Protein AF-J9EVK8-F1 (afdb_monomer)

Radius of gyration: 49.58 Å; Cα contacts (8 Å, |Δi|>4): 15; chains: 1; bounding box: 129×54×116 Å

Secondary structure (DSSP, 8-state):
-HHHHHHHHHHHHHHHHHHHHHHHHHHHHHTTTS-SS--TTTS-GGG--SPPHHHHHHHHHHHHHHHHS-HHHHHHHHHHHHHHHHHHHHHHHHHHHHHHHHHHHS-SS-HHHHHHHHHHHHH-TT-------------------------PPPP---------

Organism: Wuchereria bancrofti (NCBI:txid6293)

Foldseek 3Di:
DPPVVVVVVVVVVVVVVVVVVVVVVVVCVVCVVPDPDDDQVPDDPVPRPDDDPVVVVVVVVVVVVVVVDDPVRVVVVVVVVVVVVVVVVVVVVVVVVVVVVVVVPDPPDDPVVVVVVVCCVPVVPPVDPPPPPPPDDDDDDDDDDDDDDDDDDDDDDDDDDDDD

Structure (mmCIF, N/CA/C/O backbone):
data_AF-J9EVK8-F1
#
_entry.id   AF-J9EVK8-F1
#
loop_
_atom_site.group_PDB
_atom_site.id
_atom_site.type_symbol
_atom_site.label_atom_id
_atom_site.label_alt_id
_atom_site.label_comp_id
_atom_site.label_asym_id
_atom_site.label_entity_id
_atom_site.label_seq_id
_atom_site.pdbx_PDB_ins_code
_atom_site.Cartn_x
_atom_site.Cartn_y
_atom_site.Cartn_z
_atom_site.occupancy
_atom_site.B_iso_or_equiv
_atom_site.auth_seq_id
_atom_site.auth_comp_id
_atom_site.auth_asym_id
_atom_site.auth_atom_id
_atom_site.pdbx_PDB_model_num
ATOM 1 N N . MET A 1 1 ? 54.326 -38.164 -68.325 1.00 58.91 1 MET A N 1
ATOM 2 C CA . MET A 1 1 ? 54.011 -38.464 -66.904 1.00 58.91 1 MET A CA 1
ATOM 3 C C . MET A 1 1 ? 53.222 -37.366 -66.165 1.00 58.91 1 MET A C 1
ATOM 5 O O . MET A 1 1 ? 52.575 -37.693 -65.179 1.00 58.91 1 MET A O 1
ATOM 9 N N . GLY A 1 2 ? 53.208 -36.097 -66.609 1.00 62.06 2 GLY A N 1
ATOM 10 C CA . GLY A 1 2 ? 52.551 -34.994 -65.871 1.00 62.06 2 GLY A CA 1
ATOM 11 C C . GLY A 1 2 ? 51.012 -34.954 -65.905 1.00 62.06 2 GLY A C 1
ATOM 12 O O . GLY A 1 2 ? 50.388 -34.557 -64.925 1.00 62.06 2 GLY A O 1
ATOM 13 N N . VAL A 1 3 ? 50.380 -35.428 -66.985 1.00 63.16 3 VAL A N 1
ATOM 14 C CA . VAL A 1 3 ? 48.921 -35.294 -67.183 1.00 63.16 3 VAL A CA 1
ATOM 15 C C . VAL A 1 3 ? 48.107 -36.198 -66.241 1.00 63.16 3 VAL A C 1
ATOM 17 O O . VAL A 1 3 ? 47.094 -35.759 -65.703 1.00 63.16 3 VAL A O 1
ATOM 20 N N . SER A 1 4 ? 48.562 -37.428 -65.958 1.00 65.31 4 SER A N 1
ATOM 21 C CA . SER A 1 4 ? 47.893 -38.306 -64.975 1.00 65.31 4 SER A CA 1
ATOM 22 C C . SER A 1 4 ? 47.975 -37.764 -63.550 1.00 65.31 4 SER A C 1
ATOM 24 O O . SER A 1 4 ? 47.037 -37.931 -62.776 1.00 65.31 4 SER A O 1
ATOM 26 N N . LYS A 1 5 ? 49.069 -37.075 -63.201 1.00 68.44 5 LYS A N 1
ATOM 27 C CA . LYS A 1 5 ? 49.253 -36.501 -61.863 1.00 68.44 5 LYS A CA 1
ATOM 28 C C . LYS A 1 5 ? 48.304 -35.319 -61.629 1.00 68.44 5 LYS A C 1
ATOM 30 O O . LYS A 1 5 ? 47.705 -35.237 -60.563 1.00 68.44 5 LYS A O 1
ATOM 35 N N . MET A 1 6 ? 48.086 -34.475 -62.646 1.00 66.19 6 MET A N 1
ATOM 36 C CA . MET A 1 6 ? 47.090 -33.392 -62.589 1.00 66.19 6 MET A CA 1
ATOM 37 C C . MET A 1 6 ? 45.648 -33.908 -62.547 1.00 66.19 6 MET A C 1
ATOM 39 O O . MET A 1 6 ? 44.850 -33.393 -61.769 1.00 66.19 6 MET A O 1
ATOM 43 N N . LYS A 1 7 ? 45.311 -34.948 -63.323 1.00 69.12 7 LYS A N 1
ATOM 44 C CA . LYS A 1 7 ? 43.970 -35.559 -63.278 1.00 69.12 7 LYS A CA 1
ATOM 45 C C . LYS A 1 7 ? 43.669 -36.151 -61.899 1.00 69.12 7 LYS A C 1
ATOM 47 O O . LYS A 1 7 ? 42.601 -35.897 -61.354 1.00 69.12 7 LYS A O 1
ATOM 52 N N . ASN A 1 8 ? 44.631 -36.850 -61.296 1.00 69.75 8 ASN A N 1
ATOM 53 C CA . ASN A 1 8 ? 44.475 -37.394 -59.945 1.00 69.75 8 ASN A CA 1
ATOM 54 C C . ASN A 1 8 ? 44.371 -36.298 -58.875 1.00 69.75 8 ASN A C 1
ATOM 56 O O . ASN A 1 8 ? 43.572 -36.435 -57.954 1.00 69.75 8 ASN A O 1
ATOM 60 N N . ALA A 1 9 ? 45.115 -35.195 -59.007 1.00 68.50 9 ALA A N 1
ATOM 61 C CA . ALA A 1 9 ? 45.006 -34.057 -58.093 1.00 68.50 9 ALA A CA 1
ATOM 62 C C . ALA A 1 9 ? 43.632 -33.369 -58.183 1.00 68.50 9 ALA A C 1
ATOM 64 O O . ALA A 1 9 ? 43.030 -33.077 -57.153 1.00 68.50 9 ALA A O 1
ATOM 65 N N . ALA A 1 10 ? 43.099 -33.176 -59.393 1.00 70.50 10 ALA A N 1
ATOM 66 C CA . ALA A 1 10 ? 41.769 -32.600 -59.597 1.00 70.50 10 ALA A CA 1
ATOM 67 C C . ALA A 1 10 ? 40.653 -33.503 -59.043 1.00 70.50 10 ALA A C 1
ATOM 69 O O . ALA A 1 10 ? 39.735 -33.018 -58.385 1.00 70.50 10 ALA A O 1
ATOM 70 N N . VAL A 1 11 ? 40.761 -34.821 -59.247 1.00 73.62 11 VAL A N 1
ATOM 71 C CA . VAL A 1 11 ? 39.825 -35.807 -58.682 1.00 73.62 11 VAL A CA 1
ATOM 72 C C . VAL A 1 11 ? 39.909 -35.832 -57.155 1.00 73.62 11 VAL A C 1
ATOM 74 O O . VAL A 1 11 ? 38.877 -35.812 -56.490 1.00 73.62 11 VAL A O 1
ATOM 77 N N . SER A 1 12 ? 41.121 -35.805 -56.591 1.00 75.88 12 SER A N 1
ATOM 78 C CA . SER A 1 12 ? 41.331 -35.743 -55.141 1.00 75.88 12 SER A CA 1
ATOM 79 C C . SER A 1 12 ? 40.725 -34.477 -54.538 1.00 75.88 12 SER A C 1
ATOM 81 O O . SER A 1 12 ? 40.038 -34.554 -53.526 1.00 75.88 12 SER A O 1
ATOM 83 N N . HIS A 1 13 ? 40.939 -33.322 -55.170 1.00 72.56 13 HIS A N 1
ATOM 84 C CA . HIS A 1 13 ? 40.416 -32.039 -54.706 1.00 72.56 13 HIS A CA 1
ATOM 85 C C . HIS A 1 13 ? 38.881 -32.001 -54.759 1.00 72.56 13 HIS A C 1
ATOM 87 O O . HIS A 1 13 ? 38.237 -31.631 -53.780 1.00 72.56 13 HIS A O 1
ATOM 93 N N . ALA A 1 14 ? 38.282 -32.480 -55.855 1.00 73.62 14 ALA A N 1
ATOM 94 C CA . ALA A 1 14 ? 36.830 -32.591 -55.988 1.00 73.62 14 ALA A CA 1
ATOM 95 C C . ALA A 1 14 ? 36.211 -33.558 -54.962 1.00 73.62 14 ALA A C 1
ATOM 97 O O . ALA A 1 14 ? 35.103 -33.322 -54.481 1.00 73.62 14 ALA A O 1
ATOM 98 N N . GLN A 1 15 ? 36.916 -34.633 -54.600 1.00 75.19 15 GLN A N 1
ATOM 99 C CA . GLN A 1 15 ? 36.454 -35.576 -53.583 1.00 75.19 15 GLN A CA 1
ATOM 100 C C . GLN A 1 15 ? 36.474 -34.956 -52.177 1.00 75.19 15 GLN A C 1
ATOM 102 O O . GLN A 1 15 ? 35.550 -35.192 -51.402 1.00 75.19 15 GLN A O 1
ATOM 107 N N . THR A 1 16 ? 37.469 -34.119 -51.860 1.00 78.25 16 THR A N 1
ATOM 108 C CA . THR A 1 16 ? 37.538 -33.399 -50.579 1.00 78.25 16 THR A CA 1
ATOM 109 C C . THR A 1 16 ? 36.346 -32.461 -50.385 1.00 78.25 16 THR A C 1
ATOM 111 O O . THR A 1 16 ? 35.729 -32.501 -49.324 1.00 78.25 16 THR A O 1
ATOM 114 N N . TYR A 1 17 ? 35.965 -31.676 -51.400 1.00 78.56 17 TYR A N 1
ATOM 115 C CA . TYR A 1 17 ? 34.790 -30.798 -51.293 1.00 78.56 17 TYR A CA 1
ATOM 116 C C . TYR A 1 17 ? 33.494 -31.577 -51.084 1.00 78.56 17 TYR A C 1
ATOM 118 O O . TYR A 1 17 ? 32.718 -31.218 -50.210 1.00 78.56 17 TYR A O 1
ATOM 126 N N . LYS A 1 18 ? 33.302 -32.705 -51.781 1.00 79.06 18 LYS A N 1
ATOM 127 C CA . LYS A 1 18 ? 32.123 -33.564 -51.573 1.00 79.06 18 LYS A CA 1
ATOM 128 C C . LYS A 1 18 ? 32.021 -34.087 -50.141 1.00 79.06 18 LYS A C 1
ATOM 130 O O . LYS A 1 18 ? 30.925 -34.174 -49.600 1.00 79.06 18 LYS A O 1
ATOM 135 N N . VAL A 1 19 ? 33.153 -34.442 -49.532 1.00 77.94 19 VAL A N 1
ATOM 136 C CA . VAL A 1 19 ? 33.196 -34.894 -48.134 1.00 77.94 19 VAL A CA 1
ATOM 137 C C . VAL A 1 19 ? 32.869 -33.738 -47.189 1.00 77.94 19 VAL A C 1
ATOM 139 O O . VAL A 1 19 ? 32.052 -33.910 -46.290 1.00 77.94 19 VAL A O 1
ATOM 142 N N . LEU A 1 20 ? 33.444 -32.553 -47.408 1.00 77.62 20 LEU A N 1
ATOM 143 C CA . LEU A 1 20 ? 33.152 -31.366 -46.600 1.00 77.62 20 LEU A CA 1
ATOM 144 C C . LEU A 1 20 ? 31.682 -30.939 -46.707 1.00 77.62 20 LEU A C 1
ATOM 146 O O . LEU A 1 20 ? 31.055 -30.677 -45.682 1.00 77.62 20 LEU A O 1
ATOM 150 N N . ASP A 1 21 ? 31.114 -30.945 -47.912 1.00 81.75 21 ASP A N 1
ATOM 151 C CA . ASP A 1 21 ? 29.703 -30.640 -48.154 1.00 81.75 21 ASP A CA 1
ATOM 152 C C . ASP A 1 21 ? 28.788 -31.673 -47.491 1.00 81.75 21 ASP A C 1
ATOM 154 O O . ASP A 1 21 ? 27.782 -31.309 -46.881 1.00 81.75 21 ASP A O 1
ATOM 158 N N . PHE A 1 22 ? 29.162 -32.957 -47.533 1.00 79.94 22 PHE A N 1
ATOM 159 C CA . PHE A 1 22 ? 28.443 -34.018 -46.832 1.00 79.94 22 PHE A CA 1
ATOM 160 C C . PHE A 1 22 ? 28.470 -33.819 -45.310 1.00 79.94 22 PHE A C 1
ATOM 162 O O . PHE A 1 22 ? 27.422 -33.897 -44.674 1.00 79.94 22 PHE A O 1
ATOM 169 N N . TYR A 1 23 ? 29.625 -33.497 -44.716 1.00 73.81 23 TYR A N 1
ATOM 170 C CA . TYR A 1 23 ? 29.724 -33.198 -43.281 1.00 73.81 23 TYR A CA 1
ATOM 171 C C . TYR A 1 23 ? 28.953 -31.933 -42.891 1.00 73.81 23 TYR A C 1
ATOM 173 O O . TYR A 1 23 ? 28.303 -31.911 -41.846 1.00 73.81 23 TYR A O 1
ATOM 181 N N . ALA A 1 24 ? 28.987 -30.889 -43.722 1.00 76.25 24 ALA A N 1
ATOM 182 C CA . ALA A 1 24 ? 28.243 -29.657 -43.485 1.00 76.25 24 ALA A CA 1
ATOM 183 C C . ALA A 1 24 ? 26.727 -29.891 -43.558 1.00 76.25 24 ALA A C 1
ATOM 185 O O . ALA A 1 24 ? 25.985 -29.405 -42.702 1.00 76.25 24 ALA A O 1
ATOM 186 N N . LEU A 1 25 ? 26.267 -30.668 -44.542 1.00 79.25 25 LEU A N 1
ATOM 187 C CA . LEU A 1 25 ? 24.865 -31.051 -44.683 1.00 79.25 25 LEU A CA 1
ATOM 188 C C . LEU A 1 25 ? 24.418 -31.953 -43.526 1.00 79.25 25 LEU A C 1
ATOM 190 O O . LEU A 1 25 ? 23.373 -31.707 -42.928 1.00 79.25 25 LEU A O 1
ATOM 194 N N . PHE A 1 26 ? 25.238 -32.939 -43.158 1.00 78.38 26 PHE A N 1
ATOM 195 C CA . PHE A 1 26 ? 24.974 -33.838 -42.038 1.00 78.38 26 PHE A CA 1
ATOM 196 C C . PHE A 1 26 ? 24.908 -33.085 -40.706 1.00 78.38 26 PHE A C 1
ATOM 198 O O . PHE A 1 26 ? 23.989 -33.312 -39.927 1.00 78.38 26 PHE A O 1
ATOM 205 N N . SER A 1 27 ? 25.823 -32.142 -40.462 1.00 72.56 27 SER A N 1
ATOM 206 C CA . SER A 1 27 ? 25.811 -31.287 -39.269 1.00 72.56 27 SER A CA 1
ATOM 207 C C . SER A 1 27 ? 24.530 -30.451 -39.190 1.00 72.56 27 SER A C 1
ATOM 209 O O . SER A 1 27 ? 23.834 -30.492 -38.177 1.00 72.56 27 SER A O 1
ATOM 211 N N . LYS A 1 28 ? 24.150 -29.782 -40.290 1.00 73.69 28 LYS A N 1
ATOM 212 C CA . LYS A 1 28 ? 22.895 -29.013 -40.380 1.00 73.69 28 LYS A CA 1
ATOM 213 C C . LYS A 1 28 ? 21.656 -29.880 -40.165 1.00 73.69 28 LYS A C 1
ATOM 215 O O . LYS A 1 28 ? 20.695 -29.428 -39.551 1.00 73.69 28 LYS A O 1
ATOM 220 N N . GLN A 1 29 ? 21.661 -31.115 -40.662 1.00 76.62 29 GLN A N 1
ATOM 221 C CA . GLN A 1 29 ? 20.549 -32.039 -40.465 1.00 76.62 29 GLN A CA 1
ATOM 222 C C . GLN A 1 29 ? 20.503 -32.586 -39.032 1.00 76.62 29 GLN A C 1
ATOM 224 O O . GLN A 1 29 ? 19.422 -32.696 -38.460 1.00 76.62 29 GLN A O 1
ATOM 229 N N . ALA A 1 30 ? 21.656 -32.861 -38.420 1.00 73.00 30 ALA A N 1
ATOM 230 C CA . ALA A 1 30 ? 21.758 -33.343 -37.045 1.00 73.00 30 ALA A CA 1
ATOM 231 C C . ALA A 1 30 ? 21.318 -32.294 -36.011 1.00 73.00 30 ALA A C 1
ATOM 233 O O . ALA A 1 30 ? 20.798 -32.658 -34.951 1.00 73.00 30 ALA A O 1
ATOM 234 N N . THR A 1 31 ? 21.509 -31.005 -36.311 1.00 73.56 31 THR A N 1
ATOM 235 C CA . THR A 1 31 ? 21.047 -29.880 -35.483 1.00 73.56 31 THR A CA 1
ATOM 236 C C . THR A 1 31 ? 19.702 -29.308 -35.923 1.00 73.56 31 THR A C 1
ATOM 238 O O . THR A 1 31 ? 19.182 -28.409 -35.264 1.00 73.56 31 THR A O 1
ATOM 241 N N . SER A 1 32 ? 19.097 -29.843 -36.987 1.00 70.44 32 SER A N 1
ATOM 242 C CA . SER A 1 32 ? 17.757 -29.448 -37.414 1.00 70.44 32 SER A CA 1
ATOM 243 C C . SER A 1 32 ? 16.757 -29.730 -36.287 1.00 70.44 32 SER A C 1
ATOM 245 O O . SER A 1 32 ? 16.768 -30.810 -35.696 1.00 70.44 32 SER A O 1
ATOM 247 N N . ASN A 1 33 ? 15.922 -28.741 -35.956 1.00 69.50 33 ASN A N 1
ATOM 248 C CA . ASN A 1 33 ? 15.004 -28.734 -34.804 1.00 69.50 33 ASN A CA 1
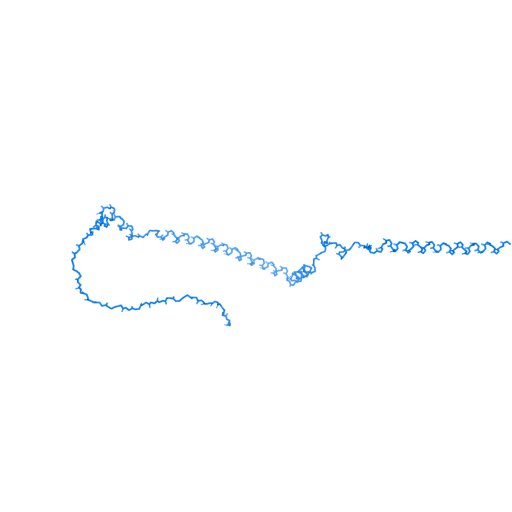ATOM 249 C C . ASN A 1 33 ? 15.664 -28.689 -33.411 1.00 69.50 33 ASN A C 1
ATOM 251 O O . ASN A 1 33 ? 14.975 -28.876 -32.409 1.00 69.50 33 ASN A O 1
ATOM 255 N N . ARG A 1 34 ? 16.973 -28.418 -33.310 1.00 77.56 34 ARG A N 1
ATOM 256 C CA . ARG A 1 34 ? 17.625 -28.126 -32.024 1.00 77.56 34 ARG A CA 1
ATOM 257 C C . ARG A 1 34 ? 17.683 -26.619 -31.785 1.00 77.56 34 ARG A C 1
ATOM 259 O O . ARG A 1 34 ? 17.942 -25.839 -32.697 1.00 77.56 34 ARG A O 1
ATOM 266 N N . ILE A 1 35 ? 17.465 -26.214 -30.538 1.00 71.75 35 ILE A N 1
ATOM 267 C CA . ILE A 1 35 ? 17.603 -24.823 -30.098 1.00 71.75 35 ILE A CA 1
ATOM 268 C C . ILE A 1 35 ? 19.092 -24.432 -30.165 1.00 71.75 35 ILE A C 1
ATOM 270 O O . ILE A 1 35 ? 19.937 -25.103 -29.575 1.00 71.75 35 ILE A O 1
ATOM 274 N N . HIS A 1 36 ? 19.415 -23.359 -30.894 1.00 73.44 36 HIS A N 1
ATOM 275 C CA . HIS A 1 36 ? 20.798 -22.924 -31.150 1.00 73.44 36 HIS A CA 1
ATOM 276 C C . HIS A 1 36 ? 21.462 -22.249 -29.938 1.00 73.44 36 HIS A C 1
ATOM 278 O O . HIS A 1 36 ? 22.686 -22.258 -29.824 1.00 73.44 36 HIS A O 1
ATOM 284 N N . CYS A 1 37 ? 20.671 -21.664 -29.037 1.00 73.12 37 CYS A N 1
ATOM 285 C CA . CYS A 1 37 ? 21.132 -21.081 -27.781 1.00 73.12 37 CYS A CA 1
ATOM 286 C C . CYS A 1 37 ? 20.001 -21.059 -26.743 1.00 73.12 37 CYS A C 1
ATOM 288 O O . CYS A 1 37 ? 18.830 -20.917 -27.089 1.00 73.12 37 CYS A O 1
ATOM 290 N N . TRP A 1 38 ? 20.349 -21.189 -25.463 1.00 71.94 38 TRP A N 1
ATOM 291 C CA . TRP A 1 38 ? 19.386 -21.047 -24.374 1.00 71.94 38 TRP A CA 1
ATOM 292 C C . TRP A 1 38 ? 19.087 -19.560 -24.153 1.00 71.94 38 TRP A C 1
ATOM 294 O O . TRP A 1 38 ? 19.956 -18.816 -23.700 1.00 71.94 38 TRP A O 1
ATOM 304 N N . ASN A 1 39 ? 17.878 -19.120 -24.499 1.00 77.19 39 ASN A N 1
ATOM 305 C CA . ASN A 1 39 ? 17.385 -17.774 -24.215 1.00 77.19 39 ASN A CA 1
ATOM 306 C C . ASN A 1 39 ? 16.013 -17.853 -23.526 1.00 77.19 39 ASN A C 1
ATOM 308 O O . ASN A 1 39 ? 15.414 -18.924 -23.439 1.00 77.19 39 ASN A O 1
ATOM 312 N N . HIS A 1 40 ? 15.510 -16.725 -23.024 1.00 80.25 40 HIS A N 1
ATOM 313 C CA . HIS A 1 40 ? 14.246 -16.708 -22.283 1.00 80.25 40 HIS A CA 1
ATOM 314 C C . HIS A 1 40 ? 13.032 -17.135 -23.114 1.00 80.25 40 HIS A C 1
ATOM 316 O O . HIS A 1 40 ? 12.057 -17.598 -22.532 1.00 80.25 40 HIS A O 1
ATOM 322 N N . ASP A 1 41 ? 13.086 -16.995 -24.438 1.00 77.62 41 ASP A N 1
ATOM 323 C CA . ASP A 1 41 ? 11.980 -17.348 -25.336 1.00 77.62 41 ASP A CA 1
ATOM 324 C C . ASP A 1 41 ? 12.010 -18.829 -25.749 1.00 77.62 41 ASP A C 1
ATOM 326 O O . ASP A 1 41 ? 11.012 -19.368 -26.214 1.00 77.62 41 ASP A O 1
ATOM 330 N N . ALA A 1 42 ? 13.152 -19.493 -25.561 1.00 78.12 42 ALA A N 1
ATOM 331 C CA . ALA A 1 42 ? 13.350 -20.917 -25.806 1.00 78.12 42 ALA A CA 1
ATOM 332 C C . ALA A 1 42 ? 13.347 -21.754 -24.513 1.00 78.12 42 ALA A C 1
ATOM 334 O O . ALA A 1 42 ? 13.283 -22.983 -24.576 1.00 78.12 42 ALA A O 1
ATOM 335 N N . ALA A 1 43 ? 13.442 -21.107 -23.348 1.00 81.00 43 ALA A N 1
ATOM 336 C CA . ALA A 1 43 ? 13.323 -21.756 -22.051 1.00 81.00 43 ALA A CA 1
ATOM 337 C C . ALA A 1 43 ? 11.854 -22.130 -21.779 1.00 81.00 43 ALA A C 1
ATOM 339 O O . ALA A 1 43 ? 10.974 -21.295 -21.986 1.00 81.00 43 ALA A O 1
ATOM 340 N N . PRO A 1 44 ? 11.568 -23.344 -21.275 1.00 83.62 44 PRO A N 1
ATOM 341 C CA . PRO A 1 44 ? 10.246 -23.681 -20.763 1.00 83.62 44 PRO A CA 1
ATOM 342 C C . PRO A 1 44 ? 9.809 -22.698 -19.673 1.00 83.62 44 PRO A C 1
ATOM 344 O O . PRO A 1 44 ? 10.639 -22.286 -18.861 1.00 83.62 44 PRO A O 1
ATOM 347 N N . ASP A 1 45 ? 8.514 -22.384 -19.607 1.00 80.62 45 ASP A N 1
ATOM 348 C CA . ASP A 1 45 ? 7.969 -21.357 -18.703 1.00 80.62 45 ASP A CA 1
ATOM 349 C C . ASP A 1 45 ? 8.377 -21.556 -17.237 1.00 80.62 45 ASP A C 1
ATOM 351 O O . ASP A 1 45 ? 8.727 -20.603 -16.549 1.00 80.62 45 ASP A O 1
ATOM 355 N N . TYR A 1 46 ? 8.427 -22.804 -16.767 1.00 84.12 46 TYR A N 1
ATOM 356 C CA . TYR A 1 46 ? 8.821 -23.139 -15.394 1.00 84.12 46 TYR A CA 1
ATOM 357 C C . TYR A 1 46 ? 10.323 -22.953 -15.101 1.00 84.12 46 TYR A C 1
ATOM 359 O O . TYR A 1 46 ? 10.731 -23.015 -13.944 1.00 84.12 46 TYR A O 1
ATOM 367 N N . LEU A 1 47 ? 11.155 -22.747 -16.126 1.00 83.12 47 LEU A N 1
ATOM 368 C CA . LEU A 1 47 ? 12.575 -22.385 -16.006 1.00 83.12 47 LEU A CA 1
ATOM 369 C C . LEU A 1 47 ? 12.838 -20.932 -16.415 1.00 83.12 47 LEU A C 1
ATOM 371 O O . LEU A 1 47 ? 13.989 -20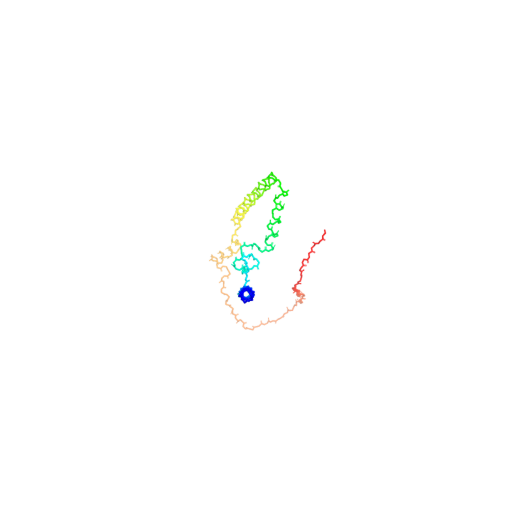.485 -16.395 1.00 83.12 47 LEU A O 1
ATOM 375 N N . ARG A 1 48 ? 11.804 -20.188 -16.818 1.00 85.81 48 ARG A N 1
ATOM 376 C CA . ARG A 1 48 ? 11.950 -18.798 -17.226 1.00 85.81 48 ARG A CA 1
ATOM 377 C C . ARG A 1 48 ? 12.143 -17.926 -15.986 1.00 85.81 48 ARG A C 1
ATOM 379 O O . ARG A 1 48 ? 11.308 -17.886 -15.095 1.00 85.81 48 ARG A O 1
ATOM 386 N N . THR A 1 49 ? 13.260 -17.203 -15.954 1.00 87.50 49 THR A N 1
ATOM 387 C CA . THR A 1 49 ? 13.583 -16.229 -14.895 1.00 87.50 49 THR A CA 1
ATOM 388 C C . THR A 1 49 ? 13.257 -14.789 -15.281 1.00 87.50 49 THR A C 1
ATOM 390 O O . THR A 1 49 ? 13.333 -13.894 -14.444 1.00 87.50 49 THR A O 1
ATOM 393 N N . LYS A 1 50 ? 12.910 -14.555 -16.551 1.00 88.31 50 LYS A N 1
ATOM 394 C CA . LYS A 1 50 ? 12.401 -13.270 -17.024 1.00 88.31 50 LYS A CA 1
ATOM 395 C C . LYS A 1 50 ? 10.946 -13.132 -16.585 1.00 88.31 50 LYS A C 1
ATOM 397 O O . LYS A 1 50 ? 10.176 -14.079 -16.758 1.00 88.31 50 LYS A O 1
ATOM 402 N N . LEU A 1 51 ? 10.592 -11.959 -16.063 1.00 86.00 51 LEU A N 1
ATOM 403 C CA . LEU A 1 51 ? 9.225 -11.635 -15.681 1.00 86.00 51 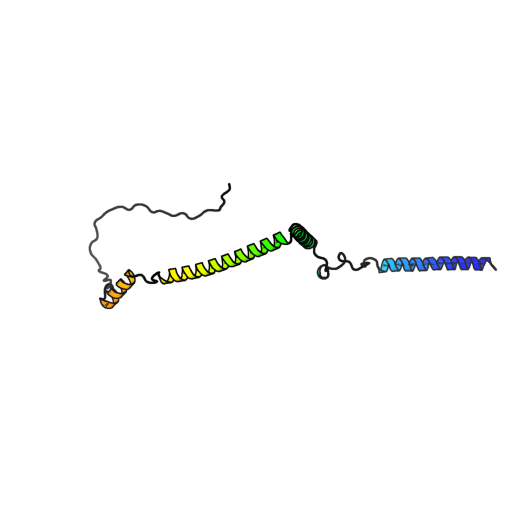LEU A CA 1
ATOM 404 C C . LEU A 1 51 ? 8.261 -11.869 -16.855 1.00 86.00 51 LEU A C 1
ATOM 406 O O . LEU A 1 51 ? 8.627 -11.847 -18.039 1.00 86.00 51 LEU A O 1
ATOM 410 N N . THR A 1 52 ? 7.003 -12.136 -16.521 1.00 88.50 52 THR A N 1
ATOM 411 C CA . THR A 1 52 ? 5.948 -12.125 -17.530 1.00 88.50 52 THR A CA 1
ATOM 412 C C . THR A 1 52 ? 5.750 -10.689 -18.026 1.00 88.50 52 THR A C 1
ATOM 414 O O . THR A 1 52 ? 5.955 -9.749 -17.257 1.00 88.50 52 THR A O 1
ATOM 417 N N . PRO A 1 53 ? 5.337 -10.486 -19.290 1.00 87.69 53 PRO A N 1
ATOM 418 C CA . PRO A 1 53 ? 5.159 -9.142 -19.847 1.00 87.69 53 PRO A CA 1
ATOM 419 C C . PRO A 1 53 ? 4.222 -8.241 -19.028 1.00 87.69 53 PRO A C 1
ATOM 421 O O . PRO A 1 53 ? 4.404 -7.031 -18.999 1.00 87.69 53 PRO A O 1
ATOM 424 N N . GLU A 1 54 ? 3.231 -8.835 -18.360 1.00 91.69 54 GLU A N 1
ATOM 425 C CA . GLU A 1 54 ? 2.322 -8.139 -17.444 1.00 91.69 54 GLU A CA 1
ATOM 426 C C . GLU A 1 54 ? 3.068 -7.578 -16.225 1.00 91.69 54 GLU A C 1
ATOM 428 O O . GLU A 1 54 ? 2.991 -6.384 -15.958 1.00 91.69 54 GLU A O 1
ATOM 433 N N . VAL A 1 55 ? 3.877 -8.400 -15.549 1.00 94.19 55 VAL A N 1
ATOM 434 C CA . VAL A 1 55 ? 4.626 -7.966 -14.358 1.00 94.19 55 VAL A CA 1
ATOM 435 C C . VAL A 1 55 ? 5.745 -6.987 -14.736 1.00 94.19 55 VAL A C 1
ATOM 437 O O . VAL A 1 55 ? 6.010 -6.053 -13.987 1.00 94.19 55 VAL A O 1
ATOM 440 N N . GLU A 1 56 ? 6.363 -7.127 -15.917 1.00 93.25 56 GLU A N 1
ATOM 441 C CA . GLU A 1 56 ? 7.305 -6.118 -16.441 1.00 93.25 56 GLU A CA 1
ATOM 442 C C . GLU A 1 56 ? 6.632 -4.749 -16.627 1.00 93.25 56 GLU A C 1
ATOM 444 O O . GLU A 1 56 ? 7.231 -3.710 -16.334 1.00 93.25 56 GLU A O 1
ATOM 449 N N . ALA A 1 57 ? 5.385 -4.735 -17.110 1.00 95.50 57 ALA A N 1
ATOM 450 C CA . ALA A 1 57 ? 4.616 -3.506 -17.266 1.00 95.50 57 ALA A CA 1
ATOM 451 C C . ALA A 1 57 ? 4.242 -2.896 -15.906 1.00 95.50 57 ALA A C 1
ATOM 453 O O . ALA A 1 57 ? 4.364 -1.681 -15.741 1.00 95.50 57 ALA A O 1
ATOM 454 N N . ASP A 1 58 ? 3.858 -3.724 -14.932 1.00 96.25 58 ASP A N 1
ATOM 455 C CA . ASP A 1 58 ? 3.549 -3.282 -13.570 1.00 96.25 58 ASP A CA 1
ATOM 456 C C . ASP A 1 58 ? 4.779 -2.688 -12.871 1.00 96.25 58 ASP A C 1
ATOM 458 O O . ASP A 1 58 ? 4.702 -1.592 -12.313 1.00 96.25 58 ASP A O 1
ATOM 462 N N . GLU A 1 59 ? 5.939 -3.347 -12.946 1.00 95.31 59 GLU A N 1
ATOM 463 C CA . GLU A 1 59 ? 7.190 -2.808 -12.397 1.00 95.31 59 GLU A CA 1
ATOM 464 C C . GLU A 1 59 ? 7.569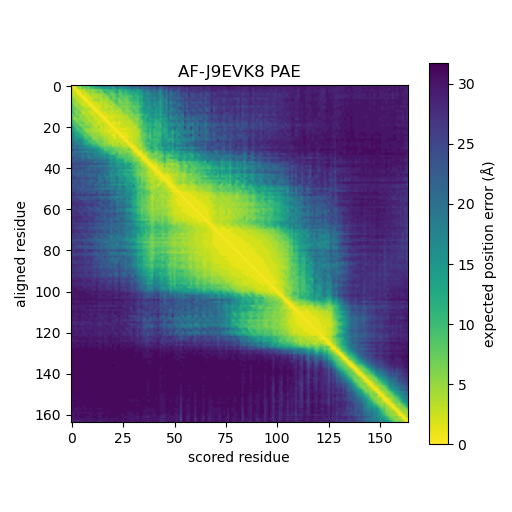 -1.484 -13.065 1.00 95.31 59 GLU A C 1
ATOM 466 O O . GLU A 1 59 ? 7.893 -0.511 -12.379 1.00 95.31 59 GLU A O 1
ATOM 471 N N . SER A 1 60 ? 7.461 -1.404 -14.396 1.00 95.31 60 SER A N 1
ATOM 472 C CA . SER A 1 60 ? 7.705 -0.158 -15.126 1.00 95.31 60 SER A CA 1
ATOM 473 C C . SER A 1 60 ? 6.751 0.955 -14.688 1.00 95.31 60 SER A C 1
ATOM 475 O O . SER A 1 60 ? 7.166 2.109 -14.545 1.00 95.31 60 SER A O 1
ATOM 477 N N . HIS A 1 61 ? 5.479 0.631 -14.450 1.00 95.69 61 HIS A N 1
ATOM 478 C CA . HIS A 1 61 ? 4.501 1.588 -13.952 1.00 95.69 61 HIS A CA 1
ATOM 479 C C . HIS A 1 61 ? 4.878 2.107 -12.559 1.00 95.69 61 HIS A C 1
ATOM 481 O O . HIS A 1 61 ? 4.943 3.323 -12.366 1.00 95.69 61 HIS A O 1
ATOM 487 N N . ILE A 1 62 ? 5.215 1.208 -11.631 1.00 94.94 62 ILE A N 1
ATOM 488 C CA . ILE A 1 62 ? 5.640 1.551 -10.266 1.00 94.94 62 ILE A CA 1
ATOM 489 C C . ILE A 1 62 ? 6.896 2.431 -10.288 1.00 94.94 62 ILE A C 1
ATOM 491 O O . ILE A 1 62 ? 6.973 3.426 -9.564 1.00 94.94 62 ILE A O 1
ATOM 495 N N . ASP A 1 63 ? 7.874 2.112 -11.136 1.00 95.06 63 ASP A N 1
ATOM 496 C CA . ASP A 1 63 ? 9.094 2.908 -11.268 1.00 95.06 63 ASP A CA 1
ATOM 497 C C . ASP A 1 63 ? 8.824 4.315 -11.811 1.00 95.06 63 ASP A C 1
ATOM 499 O O . ASP A 1 63 ? 9.398 5.293 -11.319 1.00 95.06 63 ASP A O 1
ATOM 503 N N . ASN A 1 64 ? 7.911 4.441 -12.776 1.00 95.56 64 ASN A N 1
ATOM 504 C CA . ASN A 1 64 ? 7.481 5.738 -13.291 1.00 95.56 64 ASN A CA 1
ATOM 505 C C . ASN A 1 64 ? 6.774 6.562 -12.206 1.00 95.56 64 ASN A C 1
ATOM 507 O O . ASN A 1 64 ? 7.088 7.742 -12.018 1.00 95.56 64 ASN A O 1
ATOM 511 N N . GLU A 1 65 ? 5.858 5.956 -11.448 1.00 93.25 65 GLU A N 1
ATOM 512 C CA . GLU A 1 65 ? 5.180 6.626 -10.335 1.00 93.25 65 GLU A CA 1
ATOM 513 C C . GLU A 1 65 ? 6.161 7.070 -9.244 1.00 93.25 65 GLU A C 1
ATOM 515 O O . GLU A 1 65 ? 6.080 8.204 -8.760 1.00 93.25 65 GLU A O 1
ATOM 520 N N . LYS A 1 66 ? 7.123 6.210 -8.890 1.00 90.56 66 LYS A N 1
ATOM 521 C CA . LYS A 1 66 ? 8.197 6.516 -7.937 1.00 90.56 66 LYS A CA 1
ATOM 522 C C . LYS A 1 66 ? 9.009 7.725 -8.394 1.00 90.56 66 LYS A C 1
ATOM 524 O O . LYS A 1 66 ? 9.213 8.647 -7.609 1.00 90.56 66 LYS A O 1
ATOM 529 N N . ASN A 1 67 ? 9.424 7.752 -9.660 1.00 92.81 67 ASN A N 1
ATOM 530 C CA . ASN A 1 67 ? 10.216 8.849 -10.224 1.00 92.81 67 ASN A CA 1
ATOM 531 C C . ASN A 1 67 ? 9.430 10.160 -10.370 1.00 92.81 67 ASN A C 1
ATOM 533 O O . ASN A 1 67 ? 10.033 11.226 -10.477 1.00 92.81 67 ASN A O 1
ATOM 537 N N . THR A 1 68 ? 8.098 10.100 -10.361 1.00 95.31 68 THR A N 1
ATOM 538 C CA . THR A 1 68 ? 7.243 11.291 -10.442 1.00 95.31 68 THR A CA 1
ATOM 539 C C . THR A 1 68 ? 7.210 12.068 -9.120 1.00 95.31 68 THR A C 1
ATOM 541 O O . THR A 1 68 ? 6.903 13.261 -9.108 1.00 95.31 68 THR A O 1
ATOM 544 N N . ARG A 1 69 ? 7.528 11.421 -7.991 1.00 93.69 69 ARG A N 1
ATOM 545 C CA . ARG A 1 69 ? 7.465 12.024 -6.653 1.00 93.69 69 ARG A CA 1
ATOM 546 C C . ARG A 1 69 ? 8.851 12.415 -6.160 1.00 93.69 69 ARG A C 1
ATOM 548 O O . ARG A 1 69 ? 9.826 11.692 -6.342 1.00 93.69 69 ARG A O 1
ATOM 555 N N . THR A 1 70 ? 8.941 13.545 -5.468 1.00 95.56 70 THR A N 1
ATOM 556 C CA . THR A 1 70 ? 10.187 13.934 -4.796 1.00 95.56 70 THR A CA 1
ATOM 557 C C . THR A 1 70 ? 10.334 13.211 -3.457 1.00 95.56 70 THR A C 1
ATOM 559 O O . THR A 1 70 ? 9.350 12.834 -2.819 1.00 95.56 70 THR A O 1
ATOM 562 N N . PHE A 1 71 ? 11.574 13.063 -2.985 1.00 94.38 71 PHE A N 1
ATOM 563 C CA . PHE A 1 71 ? 11.869 12.472 -1.675 1.00 94.38 71 PHE A CA 1
ATOM 564 C C . PHE A 1 71 ? 11.106 13.157 -0.525 1.00 94.38 71 PHE A C 1
ATOM 566 O O . PHE A 1 71 ? 10.574 12.487 0.358 1.00 94.38 71 PHE A O 1
ATOM 573 N N . ASP A 1 72 ? 10.999 14.489 -0.560 1.00 96.38 72 ASP A N 1
ATOM 574 C CA . ASP A 1 72 ? 10.261 15.267 0.442 1.00 96.38 72 ASP A CA 1
ATOM 575 C C . ASP A 1 72 ? 8.754 14.955 0.431 1.00 96.38 72 ASP A C 1
ATOM 577 O O . ASP A 1 72 ? 8.163 14.693 1.480 1.00 96.38 72 ASP A O 1
ATOM 581 N N . GLN A 1 73 ? 8.141 14.883 -0.758 1.00 95.75 73 GLN A N 1
ATOM 582 C CA . GLN A 1 73 ? 6.728 14.520 -0.908 1.00 95.75 73 GLN A CA 1
ATOM 583 C C . GLN A 1 73 ? 6.440 13.122 -0.351 1.00 95.75 73 GLN A C 1
ATOM 585 O O . GLN A 1 73 ? 5.445 12.936 0.354 1.00 95.75 73 GLN A O 1
ATOM 590 N N . VAL A 1 74 ? 7.319 12.155 -0.634 1.00 96.06 74 VAL A N 1
ATOM 591 C CA . VAL A 1 74 ? 7.196 10.779 -0.135 1.00 96.06 74 VAL A CA 1
ATOM 592 C C . VAL A 1 74 ? 7.307 10.743 1.389 1.00 96.06 74 VAL A C 1
ATOM 594 O O . VAL A 1 74 ? 6.430 10.186 2.046 1.00 96.06 74 VAL A O 1
ATOM 597 N N . ASN A 1 75 ? 8.310 11.396 1.982 1.00 97.12 75 ASN A N 1
ATOM 598 C CA . ASN A 1 75 ? 8.459 11.428 3.441 1.00 97.12 75 ASN A CA 1
ATOM 599 C C . ASN A 1 75 ? 7.286 12.112 4.138 1.00 97.12 75 ASN A C 1
ATOM 601 O O . ASN A 1 75 ? 6.790 11.616 5.150 1.00 97.12 75 ASN A O 1
ATOM 605 N N . LYS A 1 76 ? 6.795 13.226 3.587 1.00 98.00 76 LYS A N 1
ATOM 606 C CA . LYS A 1 76 ? 5.611 13.905 4.115 1.00 98.00 76 LYS A CA 1
ATOM 607 C C . LYS A 1 76 ? 4.384 12.994 4.079 1.00 98.00 76 LYS A C 1
ATOM 609 O O . LYS A 1 76 ? 3.615 12.974 5.039 1.00 98.00 76 LYS A O 1
ATOM 614 N N . GLN A 1 77 ? 4.210 12.232 2.999 1.00 97.19 77 GLN A N 1
ATOM 615 C CA . GLN A 1 77 ? 3.130 11.256 2.881 1.00 97.19 77 GLN A CA 1
ATOM 616 C C . GLN A 1 77 ? 3.272 10.131 3.915 1.00 97.19 77 GLN A C 1
ATOM 618 O O . GLN A 1 77 ? 2.293 9.825 4.590 1.00 97.19 77 GLN A O 1
ATOM 623 N N . ILE A 1 78 ? 4.476 9.577 4.101 1.00 97.62 78 ILE A N 1
ATOM 624 C CA . ILE A 1 78 ? 4.757 8.551 5.120 1.00 97.62 78 ILE A CA 1
ATOM 625 C C . ILE A 1 78 ? 4.387 9.064 6.517 1.00 97.62 78 ILE A C 1
ATOM 627 O O . ILE A 1 78 ? 3.635 8.409 7.237 1.00 97.62 78 ILE A O 1
ATOM 631 N N . LEU A 1 79 ? 4.850 10.260 6.888 1.00 98.31 79 LEU A N 1
ATOM 632 C CA . LEU A 1 79 ? 4.558 10.858 8.194 1.00 98.31 79 LEU A CA 1
ATOM 633 C C . LEU A 1 79 ? 3.056 11.092 8.401 1.00 98.31 79 LEU A C 1
ATOM 635 O O . LEU A 1 79 ? 2.523 10.796 9.471 1.00 98.31 79 LEU A O 1
ATOM 639 N N . ALA A 1 80 ? 2.362 11.596 7.379 1.00 98.38 80 ALA A N 1
ATOM 640 C CA . ALA A 1 80 ? 0.920 11.810 7.438 1.00 98.38 80 ALA A CA 1
ATOM 641 C C . ALA A 1 80 ? 0.149 10.489 7.591 1.00 98.38 80 ALA A C 1
ATOM 643 O O . ALA A 1 80 ? -0.785 10.417 8.390 1.00 98.38 80 ALA A O 1
ATOM 644 N N . ME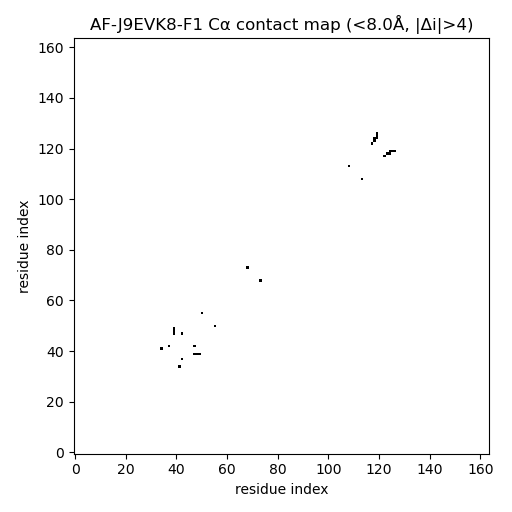T A 1 81 ? 0.554 9.444 6.863 1.00 98.44 81 MET A N 1
ATOM 645 C CA . MET A 1 81 ? -0.063 8.120 6.948 1.00 98.44 81 MET A CA 1
ATOM 646 C C . MET A 1 81 ? 0.167 7.471 8.311 1.00 98.44 81 MET A C 1
ATOM 648 O O . MET A 1 81 ? -0.793 6.996 8.910 1.00 98.44 81 MET A O 1
ATOM 652 N N . ASN A 1 82 ? 1.391 7.519 8.840 1.00 98.44 82 ASN A N 1
ATOM 653 C CA . ASN A 1 82 ? 1.695 6.994 10.173 1.00 98.44 82 ASN A CA 1
ATOM 654 C C . ASN A 1 82 ? 0.856 7.694 11.247 1.00 98.44 82 ASN A C 1
ATOM 656 O O . ASN A 1 82 ? 0.171 7.028 12.020 1.00 98.44 82 ASN A O 1
ATOM 660 N N . LYS A 1 83 ? 0.793 9.033 11.218 1.00 98.56 83 LYS A N 1
ATOM 661 C CA . LYS A 1 83 ? -0.061 9.805 12.131 1.00 98.56 83 LYS A CA 1
ATOM 662 C C . LYS A 1 83 ? -1.534 9.407 12.015 1.00 98.56 83 LYS A C 1
ATOM 664 O O . LYS A 1 83 ? -2.241 9.338 13.020 1.00 98.56 83 LYS A O 1
ATOM 669 N N . HIS A 1 84 ? -2.022 9.172 10.798 1.00 98.44 84 HIS A N 1
ATOM 670 C CA . HIS A 1 84 ? -3.406 8.762 10.585 1.00 98.44 84 HIS A CA 1
ATOM 671 C C . HIS A 1 84 ? -3.679 7.377 11.184 1.00 98.44 84 HIS A C 1
ATOM 673 O O . HIS A 1 84 ? -4.674 7.214 11.887 1.00 98.44 84 HIS A O 1
ATOM 679 N N . ILE A 1 85 ? -2.772 6.416 10.984 1.00 98.50 85 ILE A N 1
ATOM 680 C CA . ILE A 1 85 ? -2.856 5.078 11.584 1.00 98.50 85 ILE A CA 1
ATOM 681 C C . ILE A 1 85 ? -2.865 5.177 13.114 1.00 98.50 85 ILE A C 1
ATOM 683 O O . ILE A 1 85 ? -3.750 4.618 13.755 1.00 98.50 85 ILE A O 1
ATOM 687 N N . GLU A 1 86 ? -1.944 5.937 13.705 1.00 98.38 86 GLU A N 1
ATOM 688 C CA . GLU A 1 86 ? -1.884 6.154 15.158 1.00 98.38 86 GLU A CA 1
ATOM 689 C C . GLU A 1 86 ? -3.174 6.782 15.705 1.00 98.38 86 GLU A C 1
ATOM 691 O O . GLU A 1 86 ? -3.692 6.361 16.743 1.00 98.38 86 GLU A O 1
ATOM 696 N N . THR A 1 87 ? -3.733 7.756 14.981 1.00 98.25 87 THR A N 1
ATOM 697 C CA . THR A 1 87 ? -4.999 8.408 15.344 1.00 98.25 87 THR A CA 1
ATOM 698 C C . THR A 1 87 ? -6.160 7.415 15.306 1.00 98.25 87 THR A C 1
ATOM 700 O O . THR A 1 87 ? -6.966 7.380 16.235 1.00 98.25 87 THR A O 1
ATOM 703 N N . LEU A 1 88 ? -6.237 6.583 14.261 1.00 98.31 88 LEU A N 1
ATOM 704 C CA . LEU A 1 88 ? -7.263 5.547 14.134 1.00 98.31 88 LEU A CA 1
ATOM 705 C C . LEU A 1 88 ? -7.163 4.526 15.268 1.00 98.31 88 LEU A C 1
ATOM 707 O O . LEU A 1 88 ? -8.166 4.243 15.917 1.00 98.31 88 LEU A O 1
ATOM 711 N N . LEU A 1 89 ? -5.960 4.025 15.554 1.00 98.12 89 LEU A N 1
ATOM 712 C CA . LEU A 1 89 ? -5.733 3.069 16.638 1.00 98.12 89 LEU A CA 1
ATOM 713 C C . LEU A 1 89 ? -6.125 3.653 18.000 1.00 98.12 89 LEU A C 1
ATOM 715 O O . LEU A 1 89 ? -6.813 2.991 18.776 1.00 98.12 89 LEU A O 1
ATOM 719 N N . THR A 1 90 ? -5.751 4.907 18.262 1.00 98.00 90 THR A N 1
ATOM 720 C CA . THR A 1 90 ? -6.125 5.615 19.495 1.00 98.00 90 THR A CA 1
ATOM 721 C C . THR A 1 90 ? -7.642 5.767 19.604 1.00 98.00 90 THR A C 1
ATOM 723 O O . THR A 1 90 ? -8.222 5.458 20.641 1.00 98.00 90 THR A O 1
ATOM 726 N N . SER A 1 91 ? -8.305 6.181 18.521 1.00 97.75 91 SER A N 1
ATOM 727 C CA . SER A 1 91 ? -9.762 6.327 18.480 1.00 97.75 91 SER A CA 1
ATOM 728 C C . SER A 1 91 ? -10.487 4.998 18.691 1.00 97.75 91 SER A C 1
ATOM 730 O O . SER A 1 91 ? -11.488 4.962 19.403 1.00 97.75 91 SER A O 1
ATOM 732 N N . MET A 1 92 ? -9.989 3.905 18.111 1.00 97.25 92 MET A N 1
ATOM 733 C CA . MET A 1 92 ? -10.560 2.572 18.304 1.00 97.25 92 MET A CA 1
ATOM 734 C C . MET A 1 92 ? -10.424 2.101 19.752 1.00 97.25 92 MET A C 1
ATOM 736 O O . MET A 1 92 ? -11.385 1.570 20.307 1.00 97.25 92 MET A O 1
ATOM 740 N N . ALA A 1 93 ? -9.256 2.309 20.366 1.00 96.62 93 ALA A N 1
ATOM 741 C CA . ALA A 1 93 ? -9.020 1.962 21.763 1.00 96.62 93 ALA A CA 1
ATOM 742 C C . ALA A 1 93 ? -9.928 2.765 22.707 1.00 96.62 93 ALA A C 1
ATOM 744 O O . ALA A 1 93 ? -10.542 2.188 23.604 1.00 96.62 93 ALA A O 1
ATOM 745 N N . GLU A 1 94 ? -10.064 4.071 22.464 1.00 96.56 94 GLU A N 1
ATOM 746 C CA . GLU A 1 94 ? -10.947 4.935 23.247 1.00 96.56 94 GLU A CA 1
ATOM 747 C C . GLU A 1 94 ? -12.412 4.520 23.092 1.00 96.56 94 GLU A C 1
ATOM 749 O O . GLU A 1 94 ? -13.100 4.312 24.081 1.00 96.56 94 GLU A O 1
ATOM 754 N N . ASN A 1 95 ? -12.877 4.287 21.862 1.00 95.88 95 ASN A N 1
ATOM 755 C CA . ASN A 1 95 ? -14.254 3.867 21.605 1.00 95.88 95 ASN A CA 1
ATOM 756 C C . ASN A 1 95 ? -14.579 2.517 22.274 1.00 95.88 95 ASN A C 1
ATOM 758 O O . ASN A 1 95 ? -15.636 2.360 22.883 1.00 95.88 95 ASN A O 1
ATOM 762 N N . ALA A 1 96 ? -13.649 1.555 22.232 1.00 94.06 96 ALA A N 1
ATOM 763 C CA . ALA A 1 96 ? -13.803 0.284 22.938 1.00 94.06 96 ALA A CA 1
ATOM 764 C C . ALA A 1 96 ? -13.930 0.480 24.460 1.00 94.06 96 ALA A C 1
ATOM 766 O O . ALA A 1 96 ? -14.761 -0.169 25.097 1.00 94.06 96 ALA A O 1
ATOM 767 N N . ARG A 1 97 ? -13.144 1.398 25.036 1.00 92.88 97 ARG A N 1
ATOM 768 C CA . ARG A 1 97 ? -13.222 1.751 26.457 1.00 92.88 97 ARG A CA 1
ATOM 769 C C . ARG A 1 97 ? -14.544 2.439 26.801 1.00 92.88 97 ARG A C 1
ATOM 771 O O . ARG A 1 97 ? -15.209 2.007 27.738 1.00 92.88 97 ARG A O 1
ATOM 778 N N . SER A 1 98 ? -14.955 3.444 26.028 1.00 92.56 98 SER A N 1
ATOM 779 C CA . SER A 1 98 ? -16.217 4.158 26.248 1.00 92.56 98 SER A CA 1
ATOM 780 C C . SER A 1 98 ? -17.421 3.215 26.168 1.00 92.56 98 SER A C 1
ATOM 782 O O . SER A 1 98 ? -18.334 3.310 26.983 1.00 92.56 98 SER A O 1
ATOM 784 N N . GLN A 1 99 ? -17.429 2.261 25.229 1.00 89.12 99 GLN A N 1
ATOM 785 C CA . GLN A 1 99 ? -18.500 1.263 25.158 1.00 89.12 99 GLN A CA 1
ATOM 786 C C . GLN A 1 99 ? -18.511 0.311 26.354 1.00 89.12 99 GLN A C 1
ATOM 788 O O . GLN A 1 99 ? -19.588 -0.038 26.833 1.00 89.12 99 GLN A O 1
ATOM 793 N N . ALA A 1 100 ? -17.343 -0.084 26.866 1.00 87.06 100 ALA A N 1
ATOM 794 C CA . ALA A 1 100 ? -17.270 -0.890 28.079 1.00 87.06 100 ALA A CA 1
ATOM 795 C C . ALA A 1 100 ? -17.845 -0.142 29.296 1.00 87.06 100 ALA A C 1
ATOM 797 O O . ALA A 1 100 ? -18.577 -0.746 30.076 1.00 87.06 100 ALA A O 1
ATOM 798 N N . GLU A 1 101 ? -17.573 1.160 29.430 1.00 85.69 101 GLU A N 1
ATOM 799 C CA . GLU A 1 101 ? -18.144 2.003 30.492 1.00 85.69 101 GLU A CA 1
ATOM 800 C C . GLU A 1 101 ? -19.670 2.147 30.347 1.00 85.69 101 GLU A C 1
ATOM 802 O O . GLU A 1 101 ? -20.400 1.911 31.306 1.00 85.69 101 GLU A O 1
ATOM 807 N N . ILE A 1 102 ? -20.180 2.412 29.137 1.00 81.62 102 ILE A N 1
ATOM 808 C CA . ILE A 1 102 ? -21.632 2.479 28.873 1.00 81.62 102 ILE A CA 1
ATOM 809 C C . ILE A 1 102 ? -22.323 1.150 29.216 1.00 81.62 102 ILE A C 1
ATOM 811 O O . ILE A 1 102 ? -23.413 1.139 29.785 1.00 81.62 102 ILE A O 1
ATOM 815 N N . GLN A 1 103 ? -21.704 0.017 28.877 1.00 75.25 103 GLN A N 1
ATOM 816 C CA . GLN A 1 103 ? -22.276 -1.305 29.127 1.00 75.25 103 GLN A CA 1
ATOM 817 C C . GLN A 1 103 ? -22.344 -1.644 30.625 1.00 75.25 103 GLN A C 1
ATOM 819 O O . GLN A 1 103 ? -23.229 -2.403 31.018 1.00 75.25 103 GLN A O 1
ATOM 824 N N . GLN A 1 104 ? -21.449 -1.093 31.457 1.00 74.56 104 GLN A N 1
ATOM 825 C CA . GLN A 1 104 ? -21.491 -1.278 32.913 1.00 74.56 104 GLN A CA 1
ATOM 826 C C . GLN A 1 104 ? -22.701 -0.591 33.558 1.00 74.56 104 GLN A C 1
ATOM 828 O O . GLN A 1 104 ? -23.275 -1.142 34.497 1.00 74.56 104 GLN A O 1
ATOM 833 N N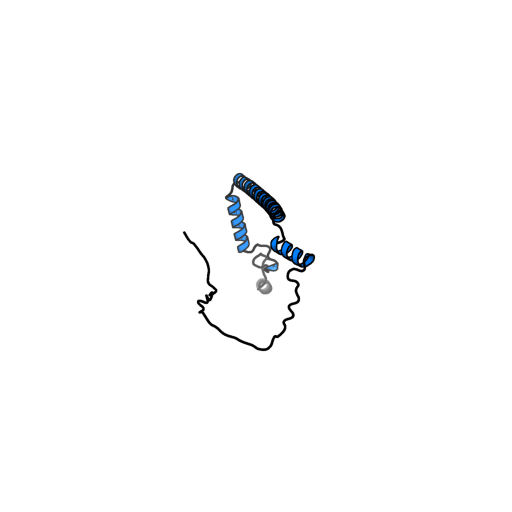 . ASP A 1 105 ? -23.116 0.563 33.036 1.00 70.94 105 ASP A N 1
ATOM 834 C CA . ASP A 1 105 ? -24.221 1.350 33.596 1.00 70.94 105 ASP A CA 1
ATOM 835 C C . ASP A 1 105 ? -25.614 0.872 33.161 1.00 70.94 105 ASP A C 1
ATOM 837 O O . ASP A 1 105 ? -26.618 1.299 33.733 1.00 70.94 105 ASP A O 1
ATOM 841 N N . ILE A 1 106 ? -25.713 -0.031 32.179 1.00 81.00 106 ILE A N 1
ATOM 842 C CA . ILE A 1 106 ? -26.992 -0.601 31.740 1.00 81.00 106 ILE A CA 1
ATOM 843 C C . ILE A 1 106 ? -27.312 -1.825 32.610 1.00 81.00 106 ILE A C 1
ATOM 845 O O . ILE A 1 106 ? -26.651 -2.860 32.474 1.00 81.00 106 ILE A O 1
ATOM 849 N N . PRO A 1 107 ? -28.354 -1.780 33.466 1.00 81.06 107 PRO A N 1
ATOM 850 C CA . PRO A 1 107 ? -28.741 -2.940 34.252 1.00 81.06 107 PRO A CA 1
ATOM 851 C C . PRO A 1 107 ? -29.086 -4.109 33.327 1.00 81.06 107 PRO A C 1
ATOM 853 O O . PRO A 1 107 ? -29.992 -4.020 32.501 1.00 81.06 107 PRO A O 1
ATOM 856 N N . THR A 1 108 ? -28.399 -5.242 33.484 1.00 85.44 108 THR A N 1
ATOM 857 C CA . THR A 1 108 ? -28.691 -6.475 32.722 1.00 85.44 108 THR A CA 1
ATOM 858 C C . THR A 1 108 ? -29.987 -7.159 33.184 1.00 85.44 108 THR A C 1
ATOM 860 O O . THR A 1 108 ? -30.351 -8.223 32.691 1.00 85.44 108 THR A O 1
ATOM 863 N N . TYR A 1 109 ? -30.689 -6.570 34.154 1.00 86.62 109 TYR A N 1
ATOM 864 C CA . TYR A 1 109 ? -31.921 -7.090 34.728 1.00 86.62 109 TYR A CA 1
ATOM 865 C C . TYR A 1 109 ? -33.076 -6.103 34.538 1.00 86.62 109 TYR A C 1
ATOM 867 O O . TYR A 1 109 ? -32.896 -4.887 34.576 1.00 86.62 109 TYR A O 1
ATOM 875 N N . ASN A 1 110 ? -34.292 -6.631 34.393 1.00 91.56 110 ASN A N 1
ATOM 876 C CA . ASN A 1 110 ? -35.511 -5.830 34.398 1.00 91.56 110 ASN A CA 1
ATOM 877 C C . ASN A 1 110 ? -36.042 -5.711 35.832 1.00 91.56 110 ASN A C 1
ATOM 879 O O . ASN A 1 110 ? -36.449 -6.704 36.434 1.00 91.56 110 ASN A O 1
ATOM 883 N N . SER A 1 111 ? -36.073 -4.494 36.378 1.00 92.12 111 SER A N 1
ATOM 884 C CA . SER A 1 111 ? -36.516 -4.244 37.754 1.00 92.12 111 SER A CA 1
ATOM 885 C C . SER A 1 111 ? -37.962 -4.681 38.014 1.00 92.12 111 SER A C 1
ATOM 887 O O . SER A 1 111 ? -38.247 -5.190 39.099 1.00 92.12 111 SER A O 1
ATOM 889 N N . GLN A 1 112 ? -38.867 -4.553 37.036 1.00 94.12 112 GLN A N 1
ATOM 890 C CA . GLN A 1 112 ? -40.256 -4.994 37.191 1.00 94.12 112 GLN A CA 1
ATOM 891 C C . GLN A 1 112 ? -40.370 -6.513 37.278 1.00 94.12 112 GLN A C 1
ATOM 893 O O . GLN A 1 112 ? -41.078 -7.025 38.150 1.00 94.12 112 GLN A O 1
ATOM 898 N N . ASP A 1 113 ? -39.653 -7.227 36.411 1.00 94.19 113 ASP A N 1
ATOM 899 C CA . ASP A 1 113 ? -39.650 -8.689 36.412 1.00 94.19 113 ASP A CA 1
ATOM 900 C C . ASP A 1 113 ? -39.001 -9.221 37.686 1.00 94.19 113 ASP A C 1
ATOM 902 O O . ASP A 1 113 ? -39.569 -10.100 38.333 1.00 94.19 113 ASP A O 1
ATOM 906 N N . THR A 1 114 ? -37.881 -8.628 38.116 1.00 94.50 114 THR A N 1
ATOM 907 C CA . THR A 1 114 ? -37.231 -8.970 39.386 1.00 94.50 114 THR A CA 1
ATOM 908 C C . THR A 1 114 ? -38.195 -8.790 40.556 1.00 94.50 114 THR A C 1
ATOM 910 O O . THR A 1 114 ? -38.358 -9.701 41.365 1.00 94.50 114 THR A O 1
ATOM 913 N N . GLN A 1 115 ? -38.901 -7.658 40.638 1.00 94.81 115 GLN A N 1
ATOM 914 C CA . GLN A 1 115 ? -39.879 -7.432 41.705 1.00 94.81 115 GLN A CA 1
ATOM 915 C C . GLN A 1 115 ? -41.062 -8.407 41.642 1.00 94.81 115 GLN A C 1
ATOM 917 O O . GLN A 1 115 ? -41.535 -8.866 42.681 1.00 94.81 115 GLN A O 1
ATOM 922 N N . LYS A 1 116 ? -41.546 -8.742 40.441 1.00 93.94 116 LYS A N 1
ATOM 923 C CA . LYS A 1 116 ? -42.610 -9.737 40.251 1.00 93.94 116 LYS A CA 1
ATOM 924 C C . LYS A 1 116 ? -42.166 -11.116 40.731 1.00 93.94 116 LYS A C 1
ATOM 926 O O . LYS A 1 116 ? -42.926 -11.784 41.425 1.00 93.94 116 LYS A O 1
ATOM 931 N N . LEU A 1 117 ? -40.936 -11.512 40.410 1.00 93.75 117 LEU A N 1
ATOM 932 C CA . LEU A 1 117 ? -40.349 -12.767 40.865 1.00 93.75 117 LEU A CA 1
ATOM 933 C C . LEU A 1 117 ? -40.229 -12.795 42.395 1.00 93.75 117 LEU A C 1
ATOM 935 O O . LEU A 1 117 ? -40.635 -13.769 43.021 1.00 93.75 117 LEU A O 1
ATOM 939 N N . VAL A 1 118 ? -39.747 -11.705 43.003 1.00 95.06 118 VAL A N 1
ATOM 940 C CA . VAL A 1 118 ? -39.640 -11.572 44.465 1.00 95.06 118 VAL A CA 1
ATOM 941 C C . VAL A 1 118 ? -41.007 -11.727 45.134 1.00 95.06 118 VAL A C 1
ATOM 943 O O . VAL A 1 118 ? -41.127 -12.511 46.070 1.00 95.06 118 VAL A O 1
ATOM 946 N N . ARG A 1 119 ? -42.057 -11.057 44.639 1.00 94.12 119 ARG A N 1
ATOM 947 C CA . ARG A 1 119 ? -43.421 -11.208 45.182 1.00 94.12 119 ARG A CA 1
ATOM 948 C C . ARG A 1 119 ? -43.976 -12.618 44.990 1.00 94.12 119 ARG A C 1
ATOM 950 O O . ARG A 1 119 ? -44.614 -13.151 45.895 1.00 94.12 119 ARG A O 1
ATOM 957 N N . ALA A 1 120 ? -43.709 -13.254 43.851 1.00 93.19 120 ALA A N 1
ATOM 958 C CA . ALA A 1 120 ? -44.105 -14.641 43.631 1.00 93.19 120 ALA A CA 1
ATOM 959 C C . ALA A 1 120 ? -43.430 -15.590 44.637 1.00 93.19 120 ALA A C 1
ATOM 961 O O . ALA A 1 120 ? -44.095 -16.456 45.194 1.00 93.19 120 ALA A O 1
ATOM 962 N N . VAL A 1 121 ? -42.138 -15.398 44.921 1.00 93.38 121 VAL A N 1
ATOM 963 C CA . VAL A 1 121 ? -41.367 -16.243 45.850 1.00 93.38 121 VAL A CA 1
ATOM 964 C C . VAL A 1 121 ? -41.727 -15.982 47.314 1.00 93.38 121 VAL A C 1
ATOM 966 O O . VAL A 1 121 ? -41.914 -16.929 48.072 1.00 93.38 121 VAL A O 1
ATOM 969 N N . VAL A 1 122 ? -41.829 -14.717 47.724 1.00 92.94 122 VAL A N 1
ATOM 970 C CA . VAL A 1 122 ? -42.046 -14.335 49.130 1.00 92.94 122 VAL A CA 1
ATOM 971 C C . VAL A 1 122 ? -43.522 -14.417 49.517 1.00 92.94 122 VAL A C 1
ATOM 973 O O . VAL A 1 122 ? -43.852 -14.882 50.605 1.00 92.94 122 VAL A O 1
ATOM 976 N N . ASN A 1 123 ? -44.420 -13.976 48.634 1.00 89.62 123 ASN A N 1
ATOM 977 C CA . ASN A 1 123 ? -45.851 -13.848 48.918 1.00 89.62 123 ASN A CA 1
ATOM 978 C C . ASN A 1 123 ? -46.699 -14.922 48.217 1.00 89.62 123 ASN A C 1
ATOM 980 O O . ASN A 1 123 ? -47.908 -14.979 48.442 1.00 89.62 123 ASN A O 1
ATOM 984 N N . GLY A 1 124 ? -46.109 -15.756 47.353 1.00 88.38 124 GLY A N 1
ATOM 985 C CA . GLY A 1 124 ? -46.850 -16.748 46.566 1.00 88.38 124 GLY A CA 1
ATOM 986 C C . GLY A 1 124 ? -47.712 -16.138 45.454 1.00 88.38 124 GLY A C 1
ATOM 987 O O . GLY A 1 124 ? -48.603 -16.805 44.920 1.00 88.38 124 GLY A O 1
ATOM 988 N N . GLU A 1 125 ? -47.498 -14.862 45.116 1.00 87.75 125 GLU A N 1
ATOM 989 C CA . GLU A 1 125 ? -48.334 -14.127 44.166 1.00 87.75 125 GLU A CA 1
ATOM 990 C C . GLU A 1 125 ? -48.204 -14.722 42.749 1.00 87.75 125 GLU A C 1
ATOM 992 O O . GLU A 1 125 ? -47.112 -14.848 42.204 1.00 87.75 125 GLU A O 1
ATOM 997 N N . GLY A 1 126 ? -49.322 -15.133 42.143 1.00 82.31 126 GLY A N 1
ATOM 998 C CA . GLY A 1 126 ? -49.329 -15.749 40.807 1.00 82.31 126 GLY A CA 1
ATOM 999 C C . GLY A 1 126 ? -48.923 -17.231 40.747 1.00 82.31 126 GLY A C 1
ATOM 1000 O O . GLY A 1 126 ? -49.014 -17.819 39.675 1.00 82.31 126 GLY A O 1
ATOM 1001 N N . LEU A 1 127 ? -48.557 -17.867 41.870 1.00 79.12 127 LEU A N 1
ATOM 1002 C CA . LEU A 1 127 ? -48.218 -19.303 41.939 1.00 79.12 127 LEU A CA 1
ATOM 1003 C C . LEU A 1 127 ? -49.424 -20.216 42.198 1.00 79.12 127 LEU A C 1
ATOM 1005 O O . LEU A 1 127 ? -49.265 -21.408 42.464 1.00 79.12 127 LEU A O 1
ATOM 1009 N N . ARG A 1 128 ? -50.647 -19.676 42.150 1.00 74.00 128 ARG A N 1
ATOM 1010 C CA . ARG A 1 128 ? -51.855 -20.478 42.358 1.00 74.00 128 ARG A CA 1
ATOM 1011 C C . ARG A 1 128 ? -51.911 -21.583 41.299 1.00 74.00 128 ARG A C 1
ATOM 1013 O O . ARG A 1 128 ? -51.942 -21.257 40.112 1.00 74.00 128 ARG A O 1
ATOM 1020 N N . PRO A 1 129 ? -51.994 -22.867 41.690 1.00 59.66 129 PRO A N 1
ATOM 1021 C CA . PRO A 1 129 ? -52.325 -23.920 40.752 1.00 59.66 129 PRO A CA 1
ATOM 1022 C C . PRO A 1 129 ? -53.712 -23.598 40.203 1.00 59.66 129 PRO A C 1
ATOM 1024 O O . PRO A 1 129 ? -54.709 -23.713 40.920 1.00 59.66 129 PRO A O 1
ATOM 1027 N N . SER A 1 130 ? -53.790 -23.171 38.943 1.00 49.94 130 SER A N 1
ATOM 1028 C CA . SER A 1 130 ? -55.043 -23.264 38.211 1.00 49.94 130 SER A CA 1
ATOM 1029 C C . SER A 1 130 ? -55.323 -24.752 38.081 1.00 49.94 130 SER A C 1
ATOM 1031 O O . SER A 1 130 ? -54.869 -25.414 37.150 1.00 49.94 130 SER A O 1
ATOM 1033 N N . LYS A 1 131 ? -56.055 -25.307 39.052 1.00 52.72 131 LYS A N 1
ATOM 1034 C CA . LYS A 1 131 ? -56.912 -26.443 38.763 1.00 52.72 131 LYS A CA 1
ATOM 1035 C C . LYS A 1 131 ? -57.869 -25.904 37.716 1.00 52.72 131 LYS A C 1
ATOM 1037 O O . LYS A 1 131 ? -58.851 -25.252 38.059 1.00 52.72 131 LYS A O 1
ATOM 1042 N N . THR A 1 132 ? -57.538 -26.119 36.447 1.00 46.06 132 THR A N 1
ATOM 1043 C CA . THR A 1 132 ? -58.516 -26.104 35.371 1.00 46.06 132 THR A CA 1
ATOM 1044 C C . THR A 1 132 ? -59.505 -27.205 35.726 1.00 46.06 132 THR A C 1
ATOM 1046 O O . THR A 1 132 ? -59.368 -28.358 35.329 1.00 46.06 132 THR A O 1
ATOM 1049 N N . LEU A 1 133 ? -60.453 -26.858 36.593 1.00 45.66 133 LEU A N 1
ATOM 1050 C CA . LEU A 1 133 ? -61.714 -27.543 36.699 1.00 45.66 133 LEU A CA 1
ATOM 1051 C C . LEU A 1 133 ? -62.368 -27.278 35.353 1.00 45.66 133 LEU A C 1
ATOM 1053 O O . LEU A 1 133 ? -62.847 -26.183 35.067 1.00 45.66 133 LEU A O 1
ATOM 1057 N N . ILE A 1 134 ? -62.290 -28.287 34.499 1.00 46.38 134 ILE A N 1
ATOM 1058 C CA . ILE A 1 134 ? -63.277 -28.541 33.461 1.00 46.38 134 ILE A CA 1
ATOM 1059 C C . ILE A 1 134 ? -64.637 -28.558 34.169 1.00 46.38 134 ILE A C 1
ATOM 1061 O O . ILE A 1 134 ? -65.081 -29.587 34.668 1.00 46.38 134 ILE A O 1
ATOM 1065 N N . SER A 1 135 ? -65.249 -27.381 34.299 1.00 37.59 135 SER A N 1
ATOM 1066 C CA . SER A 1 135 ? -66.660 -27.257 34.628 1.00 37.59 135 SER A CA 1
ATOM 1067 C C . SER A 1 135 ? -67.399 -27.474 33.321 1.00 37.59 135 SER A C 1
ATOM 1069 O O . SER A 1 135 ? -67.373 -26.633 32.423 1.00 37.59 135 SER A O 1
ATOM 1071 N N . ALA A 1 136 ? -67.980 -28.661 33.201 1.00 43.38 136 ALA A N 1
ATOM 1072 C CA . ALA A 1 136 ? -69.006 -28.927 32.221 1.00 43.38 136 ALA A CA 1
ATOM 1073 C C . ALA A 1 136 ? -70.233 -28.051 32.521 1.00 43.38 136 ALA A C 1
ATOM 1075 O O . ALA A 1 136 ? -70.606 -27.870 33.678 1.00 43.38 136 ALA A O 1
ATOM 1076 N N . GLU A 1 137 ? -70.815 -27.569 31.426 1.00 34.12 137 GLU A N 1
ATOM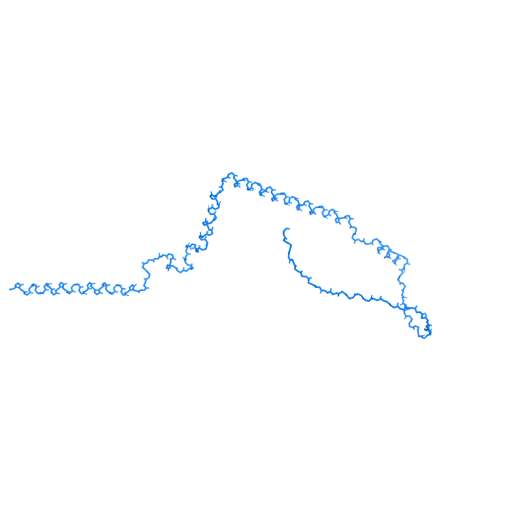 1077 C CA . GLU A 1 137 ? -72.172 -27.052 31.258 1.00 34.12 137 GLU A CA 1
ATOM 1078 C C . GLU A 1 137 ? -72.592 -25.775 31.996 1.00 34.12 137 GLU A C 1
ATOM 1080 O O . GLU A 1 137 ? -72.769 -25.729 33.209 1.00 34.12 137 GLU A O 1
ATOM 1085 N N . GLY A 1 138 ? -72.935 -24.767 31.185 1.00 35.72 138 GLY A N 1
ATOM 1086 C CA . GLY A 1 138 ? -74.062 -23.900 31.508 1.00 35.72 138 GLY A CA 1
ATOM 1087 C C . GLY A 1 138 ? -73.899 -22.434 31.130 1.00 35.72 138 GLY A C 1
ATOM 1088 O O . GLY A 1 138 ? -73.505 -21.629 31.961 1.00 35.72 138 GLY A O 1
ATOM 1089 N N . SER A 1 139 ? -74.379 -22.091 29.931 1.00 34.00 139 SER A N 1
ATOM 1090 C CA . SER A 1 139 ? -74.878 -20.760 29.540 1.00 34.00 139 SER A CA 1
ATOM 1091 C C . SER A 1 139 ? -73.884 -19.751 28.934 1.00 34.00 139 SER A C 1
ATOM 1093 O O . SER A 1 139 ? -73.350 -18.852 29.577 1.00 34.00 139 SER A O 1
ATOM 1095 N N . LEU A 1 140 ? -73.727 -19.887 27.616 1.00 43.59 140 LEU A N 1
ATOM 1096 C CA . LEU A 1 140 ? -73.525 -18.794 26.655 1.00 43.59 140 LEU A CA 1
ATOM 1097 C C . LEU A 1 140 ? -74.895 -18.057 26.529 1.00 43.59 140 LEU A C 1
ATOM 1099 O O . LEU A 1 140 ? -75.920 -18.701 26.709 1.00 43.59 140 LEU A O 1
ATOM 1103 N N . THR A 1 141 ? -75.081 -16.760 26.271 1.00 35.62 141 THR A N 1
ATOM 1104 C CA . THR A 1 141 ? -74.603 -15.915 25.163 1.00 35.62 141 THR A CA 1
ATOM 1105 C C . THR A 1 141 ? -75.211 -14.507 25.304 1.00 35.62 141 THR A C 1
ATOM 1107 O O . THR A 1 141 ? -76.392 -14.381 25.626 1.00 35.62 141 THR A O 1
ATOM 1110 N N . GLY A 1 142 ? -74.467 -13.477 24.897 1.00 32.31 142 GLY A N 1
ATOM 1111 C CA . GLY A 1 142 ? -74.983 -12.163 24.479 1.00 32.31 142 GLY A CA 1
ATOM 1112 C C . GLY A 1 142 ? -73.808 -11.239 24.139 1.00 32.31 142 GLY A C 1
ATOM 1113 O O . GLY A 1 142 ? -73.228 -10.658 25.044 1.00 32.31 142 GLY A O 1
ATOM 1114 N N . SER A 1 143 ? -73.223 -11.346 22.934 1.00 42.31 143 SER A N 1
ATOM 1115 C CA . SER A 1 143 ? -73.452 -10.463 21.760 1.00 42.31 143 SER A CA 1
ATOM 1116 C C . SER A 1 143 ? -73.205 -8.986 22.106 1.00 42.31 143 SER A C 1
ATOM 1118 O O . SER A 1 143 ? -73.886 -8.457 22.970 1.00 42.31 143 SER A O 1
ATOM 1120 N N . SER A 1 144 ? -72.288 -8.207 21.530 1.00 39.66 144 SER A N 1
ATOM 1121 C CA . SER A 1 144 ? -71.699 -8.068 20.182 1.00 39.66 144 SER A CA 1
ATOM 1122 C C . SER A 1 144 ? -70.505 -7.077 20.340 1.00 39.66 144 SER A C 1
ATOM 1124 O O . SER A 1 144 ? -70.436 -6.397 21.357 1.00 39.66 144 SER A O 1
ATOM 1126 N N . VAL A 1 145 ? -69.474 -6.967 19.492 1.00 43.78 145 VAL A N 1
ATOM 1127 C CA . VAL A 1 145 ? -69.490 -6.388 18.139 1.00 43.78 145 VAL A CA 1
ATOM 1128 C C . VAL A 1 145 ? -68.140 -6.603 17.426 1.00 43.78 145 VAL A C 1
ATOM 1130 O O . VAL A 1 145 ? -67.075 -6.424 18.004 1.00 43.78 145 VAL A O 1
ATOM 1133 N N . SER A 1 146 ? -68.251 -6.958 16.145 1.00 39.47 146 SER A N 1
ATOM 1134 C CA . SER A 1 146 ? -67.520 -6.452 14.972 1.00 39.47 146 SER A CA 1
ATOM 1135 C C . SER A 1 146 ? -65.998 -6.241 15.025 1.00 39.47 146 SER A C 1
ATOM 1137 O O . SER A 1 146 ? -65.487 -5.331 15.670 1.00 39.47 146 SER A O 1
ATOM 1139 N N . GLY A 1 147 ? -65.291 -7.012 14.193 1.00 41.66 147 GLY A N 1
ATOM 1140 C CA . GLY A 1 147 ? -63.881 -6.805 13.872 1.00 41.66 147 GLY A CA 1
ATOM 1141 C C . GLY A 1 147 ? -63.620 -5.642 12.916 1.00 41.66 147 GLY A C 1
ATOM 1142 O O . GLY A 1 147 ? -64.548 -5.091 12.324 1.00 41.66 147 GLY A O 1
ATOM 1143 N N . SER A 1 148 ? -62.335 -5.317 12.735 1.00 43.91 148 SER A N 1
ATOM 1144 C CA . SER A 1 148 ? -61.844 -4.640 11.536 1.00 43.91 148 SER A CA 1
ATOM 1145 C C . SER A 1 148 ? -60.312 -4.693 11.392 1.00 43.91 148 SER A C 1
ATOM 1147 O O . SER A 1 148 ? -59.582 -4.368 12.322 1.00 43.91 148 SER A O 1
ATOM 1149 N N . HIS A 1 149 ? -59.884 -5.058 10.179 1.00 41.12 149 HIS A N 1
ATOM 1150 C CA . HIS A 1 149 ? -58.574 -4.905 9.526 1.00 41.12 149 HIS A CA 1
ATOM 1151 C C . HIS A 1 149 ? -57.364 -5.736 9.981 1.00 41.12 149 HIS A C 1
ATOM 1153 O O . HIS A 1 149 ? -56.571 -5.362 10.840 1.00 41.12 149 HIS A O 1
ATOM 1159 N N . GLY A 1 150 ? -57.137 -6.818 9.226 1.00 38.41 150 GLY A N 1
ATOM 1160 C CA . GLY A 1 150 ? -55.804 -7.357 8.994 1.00 38.41 150 GLY A CA 1
ATOM 1161 C C . GLY A 1 150 ? -54.974 -6.421 8.111 1.00 38.41 150 GLY A C 1
ATOM 1162 O O . GLY A 1 150 ? -55.445 -5.943 7.079 1.00 38.41 150 GLY A O 1
ATOM 1163 N N . ALA A 1 151 ? -53.723 -6.201 8.508 1.00 41.59 151 ALA A N 1
ATOM 1164 C CA . ALA A 1 151 ? -52.686 -5.624 7.666 1.00 41.59 151 ALA A CA 1
ATOM 1165 C C . ALA A 1 151 ? -51.666 -6.722 7.340 1.00 41.59 151 ALA A C 1
ATOM 1167 O O . ALA A 1 151 ? -50.805 -7.079 8.144 1.00 41.59 151 ALA A O 1
ATOM 1168 N N . VAL A 1 152 ? -51.812 -7.283 6.143 1.00 46.78 152 VAL A N 1
ATOM 1169 C CA . VAL A 1 152 ? -50.819 -8.130 5.482 1.00 46.78 152 VAL A CA 1
ATOM 1170 C C . VAL A 1 152 ? -49.602 -7.257 5.154 1.00 46.78 152 VAL A C 1
ATOM 1172 O O . VAL A 1 152 ? -49.713 -6.297 4.397 1.00 46.78 152 VAL A O 1
ATOM 1175 N N . ARG A 1 153 ? -48.434 -7.581 5.723 1.00 52.03 153 ARG A N 1
ATOM 1176 C CA . ARG A 1 153 ? -47.130 -7.074 5.259 1.00 52.03 153 ARG A CA 1
ATOM 1177 C C . ARG A 1 153 ? -46.740 -7.807 3.971 1.00 52.03 153 ARG A C 1
ATOM 1179 O O . ARG A 1 153 ? -46.671 -9.035 4.015 1.00 52.03 153 ARG A O 1
ATOM 1186 N N . PRO A 1 154 ? -46.385 -7.117 2.878 1.00 63.38 154 PRO A N 1
ATOM 1187 C CA . PRO A 1 154 ? -45.596 -7.726 1.819 1.00 63.38 154 PRO A CA 1
ATOM 1188 C C . PRO A 1 154 ? -44.087 -7.581 2.108 1.00 63.38 154 PRO A C 1
ATOM 1190 O O . PRO A 1 154 ? -43.661 -6.575 2.687 1.00 63.38 154 PRO A O 1
ATOM 1193 N N . PRO A 1 155 ? -43.258 -8.563 1.712 1.00 48.06 155 PRO A N 1
ATOM 1194 C CA . PRO A 1 155 ? -41.810 -8.442 1.709 1.00 48.06 155 PRO A CA 1
ATOM 1195 C C . PRO A 1 155 ? -41.281 -8.034 0.324 1.00 48.06 155 PRO A C 1
ATOM 1197 O O . PRO A 1 155 ? -41.732 -8.545 -0.698 1.00 48.06 155 PRO A O 1
ATOM 1200 N N . GLY A 1 156 ? -40.228 -7.216 0.316 1.00 42.84 156 GLY A N 1
ATOM 1201 C CA . GLY A 1 156 ? -39.164 -7.308 -0.687 1.00 42.84 156 GLY A CA 1
ATOM 1202 C C . GLY A 1 156 ? -38.986 -6.124 -1.643 1.00 42.84 156 GLY A C 1
ATOM 1203 O O . GLY A 1 156 ? -39.934 -5.422 -1.974 1.00 42.84 156 GLY A O 1
ATOM 1204 N N . THR A 1 157 ? -37.741 -6.034 -2.138 1.00 44.69 157 THR A N 1
ATOM 1205 C CA . THR A 1 157 ? -37.165 -5.215 -3.235 1.00 44.69 157 THR A CA 1
ATOM 1206 C C . THR A 1 157 ? -36.686 -3.800 -2.872 1.00 44.69 157 THR A C 1
ATOM 1208 O O . THR A 1 157 ? -37.365 -3.103 -2.137 1.00 44.69 157 THR A O 1
ATOM 1211 N N . THR A 1 158 ? -35.532 -3.260 -3.290 1.00 50.28 158 THR A N 1
ATOM 1212 C CA . THR A 1 158 ? -34.320 -3.667 -4.048 1.00 50.28 158 THR A CA 1
ATOM 1213 C C . THR A 1 158 ? -33.354 -2.461 -4.008 1.00 50.28 158 THR A C 1
ATOM 1215 O O . THR A 1 158 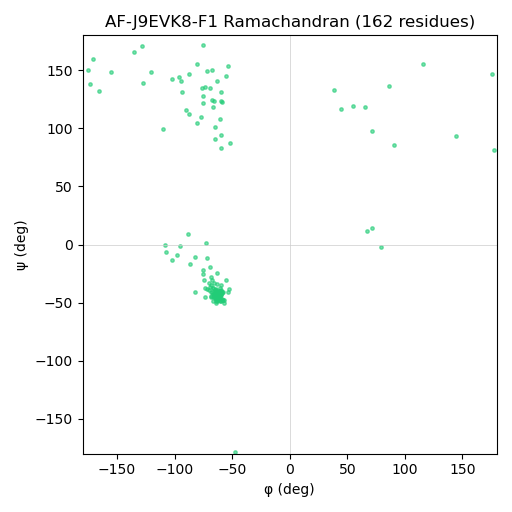? -33.823 -1.332 -3.984 1.00 50.28 158 THR A O 1
ATOM 1218 N N . ALA A 1 159 ? -32.043 -2.727 -4.042 1.00 44.66 159 ALA A N 1
ATOM 1219 C CA . ALA A 1 159 ? -30.950 -2.015 -4.738 1.00 44.66 159 ALA A CA 1
ATOM 1220 C C . ALA A 1 159 ? -30.878 -0.460 -4.864 1.00 44.66 159 ALA A C 1
ATOM 1222 O O . ALA A 1 159 ? -31.792 0.212 -5.325 1.00 44.66 159 ALA A O 1
ATOM 1223 N N . SER A 1 160 ? -29.666 0.042 -4.567 1.00 41.12 160 SER A N 1
ATOM 1224 C CA . SER A 1 160 ? -28.990 1.338 -4.846 1.00 41.12 160 SER A CA 1
ATOM 1225 C C . SER A 1 160 ? -29.080 1.847 -6.315 1.00 41.12 160 SER A C 1
ATOM 1227 O O . SER A 1 160 ? -29.589 1.091 -7.140 1.00 41.12 160 SER A O 1
ATOM 1229 N N . PRO A 1 161 ? -28.494 3.009 -6.745 1.00 57.62 161 PRO A N 1
ATOM 1230 C CA . PRO A 1 161 ? -27.682 4.027 -6.045 1.00 57.62 161 PRO A CA 1
ATOM 1231 C C . PRO A 1 161 ? -28.045 5.511 -6.350 1.00 57.62 161 PRO A C 1
ATOM 1233 O O . PRO A 1 161 ? -28.692 5.842 -7.341 1.00 57.62 161 PRO A O 1
ATOM 1236 N N . GLN A 1 162 ? -27.540 6.435 -5.526 1.00 53.12 162 GLN A N 1
ATOM 1237 C CA . GLN A 1 162 ? -27.702 7.886 -5.690 1.00 53.12 162 GLN A CA 1
ATOM 1238 C C . GLN A 1 162 ? -26.521 8.489 -6.465 1.00 53.12 162 GLN A C 1
ATOM 1240 O O . GLN A 1 162 ? -25.358 8.235 -6.145 1.00 53.12 162 GLN A O 1
ATOM 1245 N N . ARG A 1 163 ? -26.826 9.297 -7.487 1.00 51.12 163 ARG A N 1
ATOM 1246 C CA . ARG A 1 163 ? -25.855 10.063 -8.272 1.00 51.12 163 ARG A CA 1
ATOM 1247 C C . ARG A 1 163 ? -26.265 11.538 -8.312 1.00 51.12 163 ARG A C 1
ATOM 1249 O O . A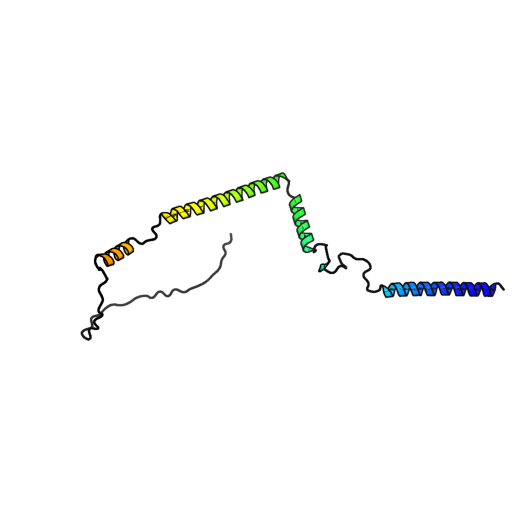RG A 1 163 ? -27.422 11.832 -8.605 1.00 51.12 163 ARG A O 1
ATOM 1256 N N . ARG A 1 164 ? -25.236 12.377 -8.170 1.00 49.53 164 ARG A N 1
ATOM 1257 C CA . ARG A 1 164 ? -25.106 13.820 -8.426 1.00 49.53 164 ARG A CA 1
ATOM 1258 C C . ARG A 1 164 ? -25.137 14.725 -7.202 1.00 49.53 164 ARG A C 1
ATOM 1260 O O . ARG A 1 164 ? -26.150 14.724 -6.477 1.00 49.53 164 ARG A O 1
#

InterPro domains:
  IPR019364 Mediator complex, subunit Med8, fungi/metazoa [PF10232] (29-137)
  IPR019364 Mediator complex, subunit Med8, fungi/metazoa [PTHR13074] (29-146)

Mean predicted aligned error: 20.4 Å

pLDDT: mean 76.66, std 19.54, range [32.31, 98.56]

Solvent-accessible surface area (backbone atoms only — not comparable to full-atom values): 10572 Å² total; per-residue (Å²): 125,66,68,65,55,52,52,51,49,53,52,51,53,55,50,51,52,55,52,51,51,48,51,53,52,48,50,54,58,73,48,55,96,54,84,92,63,95,44,74,90,72,39,57,75,94,72,40,84,68,74,54,75,68,56,51,49,50,52,52,49,53,51,51,56,55,71,72,51,53,73,65,60,53,51,54,49,51,53,52,49,52,51,48,51,53,50,51,52,51,50,50,55,49,51,54,50,53,50,53,56,55,56,69,74,49,73,95,63,59,70,67,60,51,51,53,51,49,40,27,70,76,70,46,53,87,67,67,78,77,74,78,71,84,74,77,86,87,82,86,87,81,88,87,82,83,89,86,83,87,81,83,80,84,85,84,89,79,82,87,87,92,84,134

Sequence (164 aa):
MGVSKMKNAAVSHAQTYKVLDFYALFSKQATSNRIHCWNHDAAPDYLRTKLTPEVEADESHIDNEKNTRTFDQVNKQILAMNKHIETLLTSMAENARSQAEIQQDIPTYNSQDTQKLVRAVVNGEGLRPSKTLISAEGSLTGSSVSGSHGAVRPPGTTASPQRR